Protein AF-A0A952P3W2-F1 (afdb_monomer)

Solvent-accessible surface area (backbone atoms only — not comparable to full-atom values): 10290 Å² total; per-residue (Å²): 136,92,84,87,83,82,81,81,77,79,82,78,77,76,76,75,78,67,84,71,72,84,54,61,66,59,54,50,52,53,35,52,51,44,26,49,53,33,44,51,52,36,38,63,77,43,44,47,73,63,49,54,78,68,26,78,42,81,75,50,71,52,71,47,79,45,77,80,67,88,70,46,54,52,92,74,75,21,79,66,61,65,86,52,34,42,81,35,39,38,36,39,39,39,32,24,36,23,77,45,82,48,79,62,91,82,55,101,69,80,56,80,47,80,46,70,36,36,32,43,33,37,35,62,36,82,45,51,21,37,38,44,98,82,77,43,70,36,33,51,54,74,90,58,77,70,79,54,69,77,50,71,47,70,49,92,65,52,91,62,77,76,70,90,78,86,124

Radius of gyration: 28.59 Å; Cα contacts (8 Å, |Δi|>4): 241; chains: 1; bounding box: 60×38×113 Å

Structure (mmCIF, N/CA/C/O backbone):
data_AF-A0A952P3W2-F1
#
_entry.id   AF-A0A952P3W2-F1
#
loop_
_atom_site.group_PDB
_atom_site.id
_atom_site.type_symbol
_atom_site.label_atom_id
_atom_site.label_alt_id
_atom_site.label_comp_id
_atom_site.label_asym_id
_atom_site.label_entity_id
_atom_site.label_seq_id
_atom_site.pdbx_PDB_ins_code
_atom_site.Cartn_x
_atom_site.Cartn_y
_atom_site.Cartn_z
_atom_site.occupancy
_atom_site.B_iso_or_equiv
_atom_site.auth_seq_id
_atom_site.auth_comp_id
_atom_site.auth_asym_id
_atom_site.auth_atom_id
_atom_site.pdbx_PDB_model_num
ATOM 1 N N . MET A 1 1 ? 26.686 -19.555 76.096 1.00 39.84 1 MET A N 1
ATOM 2 C CA . MET A 1 1 ? 26.422 -20.075 74.732 1.00 39.84 1 MET A CA 1
ATOM 3 C C . MET A 1 1 ? 25.020 -19.621 74.327 1.00 39.84 1 MET A C 1
ATOM 5 O O . MET A 1 1 ? 24.070 -20.020 74.970 1.00 39.84 1 MET A O 1
ATOM 9 N N . LYS A 1 2 ? 24.896 -18.515 73.581 1.00 38.34 2 LYS A N 1
ATOM 10 C CA . LYS A 1 2 ? 24.593 -18.456 72.131 1.00 38.34 2 LYS A CA 1
ATOM 11 C C . LYS A 1 2 ? 23.285 -19.173 71.733 1.00 38.34 2 LYS A C 1
ATOM 13 O O . LYS A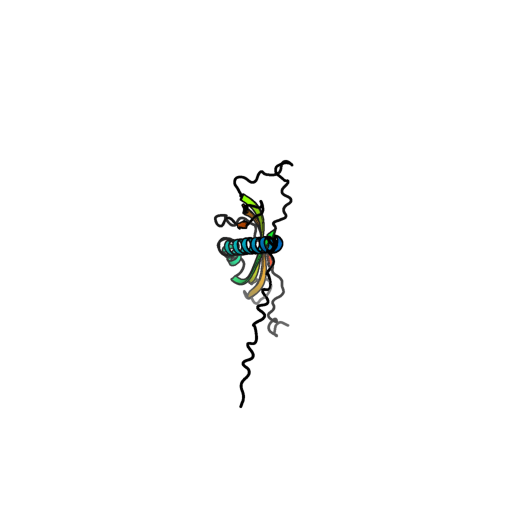 1 2 ? 23.316 -20.379 71.521 1.00 38.34 2 LYS A O 1
ATOM 18 N N . LYS A 1 3 ? 22.205 -18.403 71.513 1.00 44.44 3 LYS A N 1
ATOM 19 C CA . LYS A 1 3 ? 21.590 -18.133 70.187 1.00 44.44 3 LYS A CA 1
ATOM 20 C C . LYS A 1 3 ? 20.233 -17.427 70.350 1.00 44.44 3 LYS A C 1
ATOM 22 O O . LYS A 1 3 ? 19.208 -18.060 70.562 1.00 44.44 3 LYS A O 1
ATOM 27 N N . THR A 1 4 ? 20.247 -16.104 70.222 1.00 46.62 4 THR A N 1
ATOM 28 C CA . THR A 1 4 ? 19.071 -15.272 69.951 1.00 46.62 4 THR A CA 1
ATOM 29 C C . THR A 1 4 ? 18.701 -15.435 68.478 1.00 46.62 4 THR A C 1
ATOM 31 O O . THR A 1 4 ? 19.537 -15.233 67.597 1.00 46.62 4 THR A O 1
ATOM 34 N N . LEU A 1 5 ? 17.465 -15.850 68.218 1.00 43.84 5 LEU A N 1
ATOM 35 C CA . LEU A 1 5 ? 16.920 -16.081 66.885 1.00 43.84 5 LEU A CA 1
ATOM 36 C C . LEU A 1 5 ? 16.224 -14.789 66.438 1.00 43.84 5 LEU A C 1
ATOM 38 O O . LEU A 1 5 ? 15.139 -14.462 66.907 1.00 43.84 5 LEU A O 1
ATOM 42 N N . VAL A 1 6 ? 16.900 -14.011 65.591 1.00 44.38 6 VAL A N 1
ATOM 43 C CA . VAL A 1 6 ? 16.345 -12.800 64.973 1.00 44.38 6 VAL A CA 1
ATOM 44 C C . VAL A 1 6 ? 15.501 -13.238 63.780 1.00 44.38 6 VAL A C 1
ATOM 46 O O . VAL A 1 6 ? 16.034 -13.631 62.745 1.00 44.38 6 VAL A O 1
ATOM 49 N N . VAL A 1 7 ? 14.178 -13.198 63.936 1.00 46.06 7 VAL A N 1
ATOM 50 C CA . VAL A 1 7 ? 13.233 -13.337 62.823 1.00 46.06 7 VAL A CA 1
ATOM 51 C C . VAL A 1 7 ? 13.185 -11.992 62.103 1.00 46.06 7 VAL A C 1
ATOM 53 O O . VAL A 1 7 ? 12.546 -11.043 62.551 1.00 46.06 7 VAL A O 1
ATOM 56 N N . LEU A 1 8 ? 13.930 -11.908 61.003 1.00 40.47 8 LEU A N 1
ATOM 57 C CA . LEU A 1 8 ? 13.923 -10.792 60.066 1.00 40.47 8 LEU A CA 1
ATOM 58 C C . LEU A 1 8 ? 12.580 -10.819 59.313 1.00 40.47 8 LEU A C 1
ATOM 60 O O . LEU A 1 8 ? 12.399 -11.573 58.359 1.00 40.47 8 LEU A O 1
ATOM 64 N N . GLY A 1 9 ? 11.603 -10.056 59.805 1.00 40.03 9 GLY A N 1
ATOM 65 C CA . GLY A 1 9 ? 10.300 -9.901 59.167 1.00 40.03 9 GLY A CA 1
ATOM 66 C C . GLY A 1 9 ? 10.441 -9.246 57.795 1.00 40.03 9 GLY A C 1
ATOM 67 O O . GLY A 1 9 ? 10.853 -8.091 57.692 1.00 40.03 9 GLY A O 1
ATOM 68 N N . LEU A 1 10 ? 10.100 -10.004 56.751 1.00 41.81 10 LEU A N 1
ATOM 69 C CA . LEU A 1 10 ? 9.924 -9.537 55.380 1.00 41.81 10 LEU A CA 1
ATOM 70 C C . LEU A 1 10 ? 8.982 -8.322 55.352 1.00 41.81 10 LEU A C 1
ATOM 72 O O . LEU A 1 10 ? 7.776 -8.455 55.557 1.00 41.81 10 LEU A O 1
ATOM 76 N N . MET A 1 11 ? 9.517 -7.153 55.006 1.00 43.59 11 MET A N 1
ATOM 77 C CA . MET A 1 11 ? 8.724 -6.060 54.451 1.00 43.59 11 MET A CA 1
ATOM 78 C C . MET A 1 11 ? 8.282 -6.469 53.041 1.00 43.59 11 MET A C 1
ATOM 80 O O . MET A 1 11 ? 8.983 -6.238 52.059 1.00 43.59 11 MET A O 1
ATOM 84 N N . LEU A 1 12 ? 7.118 -7.114 52.939 1.00 43.59 12 LEU A N 1
ATOM 85 C CA . LEU A 1 12 ? 6.366 -7.197 51.689 1.00 43.59 12 LEU A CA 1
ATOM 86 C C . LEU A 1 12 ? 5.833 -5.797 51.377 1.00 43.59 12 LEU A C 1
ATOM 88 O O . LEU A 1 12 ? 4.718 -5.432 51.748 1.00 43.59 12 LEU A O 1
ATOM 92 N N . SER A 1 13 ? 6.654 -5.004 50.694 1.00 44.25 13 SER A N 1
ATOM 93 C CA . SER A 1 13 ? 6.207 -3.818 49.976 1.00 44.25 13 SER A CA 1
ATOM 94 C C . SER A 1 13 ? 5.246 -4.266 48.879 1.00 44.25 13 SER A C 1
ATOM 96 O O . SER A 1 13 ? 5.644 -4.553 47.751 1.00 44.25 13 SER A O 1
ATOM 98 N N . GLN A 1 14 ? 3.963 -4.360 49.221 1.00 52.16 14 GLN A N 1
ATOM 99 C CA . GLN A 1 14 ? 2.899 -4.390 48.234 1.00 52.16 14 GLN A CA 1
ATOM 100 C C . GLN A 1 14 ? 2.904 -3.025 47.549 1.00 52.16 14 GLN A C 1
ATOM 102 O O . GLN A 1 14 ? 2.312 -2.060 48.029 1.00 52.16 14 GLN A O 1
ATOM 107 N N . VAL A 1 15 ? 3.622 -2.931 46.431 1.00 50.03 15 VAL A N 1
ATOM 108 C CA . VAL A 1 15 ? 3.392 -1.862 45.468 1.00 50.03 15 VAL A CA 1
ATOM 109 C C . VAL A 1 15 ? 2.006 -2.141 44.909 1.00 50.03 15 VAL A C 1
ATOM 111 O O . VAL A 1 15 ? 1.824 -3.006 44.053 1.00 50.03 15 VAL A O 1
ATOM 114 N N . ALA A 1 16 ? 1.014 -1.459 45.474 1.00 42.25 16 ALA A N 1
ATOM 115 C CA . ALA A 1 16 ? -0.306 -1.348 44.896 1.00 42.25 16 ALA A CA 1
ATOM 116 C C . ALA A 1 16 ? -0.123 -0.766 43.490 1.00 42.25 16 ALA A C 1
ATOM 118 O O . ALA A 1 16 ? 0.068 0.438 43.316 1.00 42.25 16 ALA A O 1
ATOM 119 N N . VAL A 1 17 ? -0.110 -1.640 42.483 1.00 46.03 17 VAL A N 1
ATOM 120 C CA . VAL A 1 17 ? -0.222 -1.239 41.085 1.00 46.03 17 VAL A CA 1
ATOM 121 C C . VAL A 1 17 ? -1.624 -0.670 40.959 1.00 46.03 17 VAL A C 1
ATOM 123 O O . VAL A 1 17 ? -2.609 -1.402 40.858 1.00 46.03 17 VAL A O 1
ATOM 126 N N . GLY A 1 18 ? -1.699 0.654 41.090 1.00 40.78 18 GLY A N 1
ATOM 127 C CA . GLY A 1 18 ? -2.914 1.422 40.914 1.00 40.78 18 GLY A CA 1
ATOM 128 C C . GLY A 1 18 ? -3.600 1.001 39.623 1.00 40.78 18 GLY A C 1
ATOM 129 O O . GLY A 1 18 ? -2.950 0.785 38.598 1.00 40.78 18 GLY A O 1
ATOM 130 N N . ALA A 1 19 ? -4.919 0.855 39.702 1.00 46.09 19 ALA A N 1
ATOM 131 C CA . ALA A 1 19 ? -5.784 0.639 38.560 1.00 46.09 19 ALA A CA 1
ATOM 132 C C . ALA A 1 19 ? -5.413 1.636 37.453 1.00 46.09 19 ALA A C 1
ATOM 134 O O . ALA A 1 19 ? -5.637 2.840 37.579 1.00 46.09 19 ALA A O 1
ATOM 135 N N . SER A 1 20 ? -4.780 1.128 36.395 1.00 48.62 20 SER A N 1
ATOM 136 C CA . SER A 1 20 ? -4.368 1.944 35.263 1.00 48.62 20 SER A CA 1
ATOM 137 C C . SER A 1 20 ? -5.637 2.491 34.599 1.00 48.62 20 SER A C 1
ATOM 139 O O . SER A 1 20 ? -6.524 1.695 34.261 1.00 48.62 20 SER A O 1
ATOM 141 N N . PRO A 1 21 ? -5.780 3.818 34.424 1.00 52.50 21 PRO A N 1
ATOM 142 C CA . PRO A 1 21 ? -6.860 4.353 33.612 1.00 52.50 21 PRO A CA 1
ATOM 143 C C . PRO A 1 21 ? -6.721 3.731 32.222 1.00 52.50 21 PRO A C 1
ATOM 145 O O . PRO A 1 21 ? -5.611 3.598 31.711 1.00 52.50 21 PRO A O 1
ATOM 148 N N . LYS A 1 22 ? -7.827 3.283 31.620 1.00 60.94 22 LYS A N 1
ATOM 149 C CA . LYS A 1 22 ? -7.827 2.748 30.250 1.00 60.94 22 LYS A CA 1
ATOM 150 C C . LYS A 1 22 ? -7.076 3.729 29.340 1.00 60.94 22 LYS A C 1
ATOM 152 O O . LYS A 1 22 ? -7.581 4.814 29.059 1.00 60.94 22 LYS A O 1
ATOM 157 N N . ASN A 1 23 ? -5.858 3.372 28.930 1.00 72.69 23 ASN A N 1
ATOM 158 C CA . ASN A 1 23 ? -4.974 4.246 28.164 1.00 72.69 23 ASN A CA 1
ATOM 159 C C . ASN A 1 23 ? -5.507 4.373 26.733 1.00 72.69 23 ASN A C 1
ATOM 161 O O . ASN A 1 23 ? -5.108 3.625 25.841 1.00 72.69 23 ASN A O 1
ATOM 165 N N . SER A 1 24 ? -6.405 5.331 26.511 1.00 78.00 24 SER A N 1
ATOM 166 C CA . SER A 1 24 ? -7.016 5.634 25.209 1.00 78.00 24 SER A CA 1
ATOM 167 C C . SER A 1 24 ? -5.981 5.831 24.093 1.00 78.00 24 SER A C 1
ATOM 169 O O . SER A 1 24 ? -6.209 5.426 22.956 1.00 78.00 24 SER A O 1
ATOM 171 N N . PHE A 1 25 ? -4.801 6.366 24.423 1.00 81.94 25 PHE A N 1
ATOM 172 C CA . PHE A 1 25 ? -3.673 6.495 23.497 1.00 81.94 25 PHE A CA 1
ATOM 173 C C . PHE A 1 25 ? -3.073 5.141 23.075 1.00 81.94 25 PHE A C 1
ATOM 175 O O . PHE A 1 25 ? -2.770 4.921 21.899 1.00 81.94 25 PHE A O 1
ATOM 182 N N . ALA A 1 26 ? -2.916 4.209 24.019 1.00 83.94 26 ALA A N 1
ATOM 183 C CA . ALA A 1 26 ? -2.413 2.869 23.724 1.00 83.94 26 ALA A CA 1
ATOM 184 C C . ALA A 1 26 ? -3.419 2.095 22.856 1.00 83.94 26 ALA A C 1
ATOM 186 O O . ALA A 1 26 ? -3.036 1.445 21.886 1.00 83.94 26 ALA A O 1
ATOM 187 N N . GLU A 1 27 ? -4.714 2.242 23.139 1.00 84.56 27 GLU A N 1
ATOM 188 C CA . GLU A 1 27 ? -5.786 1.655 22.331 1.00 84.56 27 GLU A CA 1
ATOM 189 C C . GLU A 1 27 ? -5.821 2.244 20.908 1.00 84.56 27 GLU A C 1
ATOM 191 O O . GLU A 1 27 ? -5.914 1.509 19.922 1.00 84.56 27 GLU A O 1
ATOM 196 N N . GLU A 1 28 ? -5.671 3.565 20.769 1.00 84.94 28 GLU A N 1
ATOM 197 C CA . GLU A 1 28 ? -5.651 4.222 19.462 1.00 84.94 28 GLU A CA 1
ATOM 198 C C . GLU A 1 28 ? -4.410 3.871 18.631 1.00 84.94 28 GLU A C 1
ATOM 200 O O . GLU A 1 28 ? -4.523 3.642 17.424 1.00 84.94 28 GLU A O 1
ATOM 205 N N . SER A 1 29 ? -3.233 3.797 19.250 1.00 87.31 29 SER A N 1
ATOM 206 C CA . SER A 1 29 ? -2.008 3.385 18.556 1.00 87.31 29 SER A CA 1
ATOM 207 C C . SER A 1 29 ? -2.071 1.920 18.112 1.00 87.31 29 SER A C 1
ATOM 209 O O . SER A 1 29 ? -1.756 1.627 16.956 1.00 87.31 29 SER A O 1
ATOM 211 N N . ALA A 1 30 ? -2.574 1.016 18.960 1.00 88.88 30 ALA A N 1
ATOM 212 C CA . ALA A 1 30 ? -2.812 -0.381 18.598 1.00 88.88 30 ALA A CA 1
ATOM 213 C C . ALA A 1 30 ? -3.809 -0.508 17.434 1.00 88.88 30 ALA A C 1
ATOM 215 O O . ALA A 1 30 ? -3.588 -1.285 16.502 1.00 88.88 30 ALA A O 1
ATOM 216 N N . ARG A 1 31 ? -4.876 0.303 17.433 1.00 89.75 31 ARG A N 1
ATOM 217 C CA . ARG A 1 31 ? -5.837 0.373 16.324 1.00 89.75 31 ARG A CA 1
ATOM 218 C C . ARG A 1 31 ? -5.172 0.810 15.021 1.00 89.75 31 ARG A C 1
ATOM 220 O O . ARG A 1 31 ? -5.362 0.148 14.002 1.00 89.75 31 ARG A O 1
ATOM 227 N N . LYS A 1 32 ? -4.392 1.896 15.038 1.00 88.81 32 LYS A N 1
ATOM 228 C CA . LYS A 1 32 ? -3.686 2.391 13.843 1.00 88.81 32 LYS A CA 1
ATOM 229 C C . LYS A 1 32 ? -2.716 1.346 13.296 1.00 88.81 32 LYS A C 1
ATOM 231 O O . LYS A 1 32 ? -2.686 1.119 12.092 1.00 88.81 32 LYS A O 1
ATOM 236 N N . GLN A 1 33 ? -1.993 0.647 14.173 1.00 91.25 33 GLN A N 1
ATOM 237 C CA . GLN A 1 33 ? -1.123 -0.463 13.772 1.00 91.25 33 GLN A CA 1
ATOM 238 C C . GLN A 1 33 ? -1.910 -1.620 13.142 1.00 91.25 33 GLN A C 1
ATOM 240 O O . GLN A 1 33 ? -1.476 -2.175 12.136 1.00 91.25 33 GLN A O 1
ATOM 245 N N . LYS A 1 34 ? -3.079 -1.976 13.690 1.00 92.19 34 LYS A N 1
ATOM 246 C CA . LYS A 1 34 ? -3.964 -3.001 13.110 1.00 92.19 34 LYS A CA 1
ATOM 247 C C . LYS A 1 34 ? -4.453 -2.600 11.715 1.00 92.19 34 LYS A C 1
ATOM 249 O O . LYS A 1 34 ? -4.410 -3.424 10.801 1.00 92.19 34 LYS A O 1
ATOM 254 N N . LEU A 1 35 ? -4.861 -1.342 11.542 1.00 91.12 35 LEU A N 1
ATOM 255 C CA . LEU A 1 35 ? -5.294 -0.819 10.248 1.00 91.12 35 LEU A CA 1
ATOM 256 C C . LEU A 1 35 ? -4.1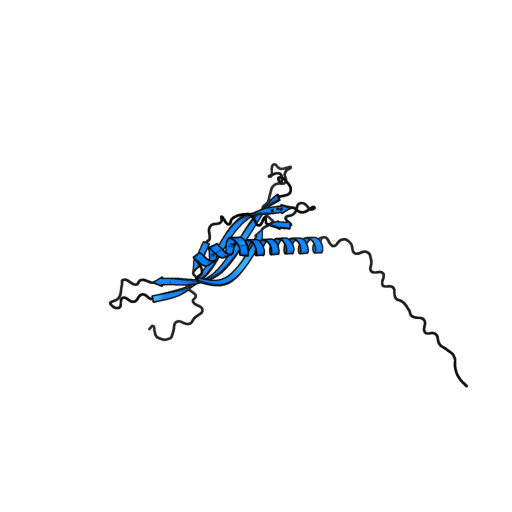46 -0.840 9.235 1.00 91.12 35 LEU A C 1
ATOM 258 O O . LEU A 1 35 ? -4.339 -1.336 8.127 1.00 91.12 35 LEU A O 1
ATOM 262 N N . GLN A 1 36 ? -2.955 -0.393 9.638 1.00 93.50 36 GLN A N 1
ATOM 263 C CA . GLN A 1 36 ? -1.754 -0.422 8.806 1.00 93.50 36 GLN A CA 1
ATOM 264 C C . GLN A 1 36 ? -1.416 -1.849 8.355 1.00 93.50 36 GLN A C 1
ATOM 266 O O . GLN A 1 36 ? -1.317 -2.087 7.159 1.00 93.50 36 GLN A O 1
ATOM 271 N N . ARG A 1 37 ? -1.388 -2.826 9.272 1.00 94.06 37 ARG A N 1
ATOM 272 C CA . ARG A 1 37 ? -1.156 -4.243 8.924 1.00 94.06 37 ARG A CA 1
ATOM 273 C C . ARG A 1 37 ? -2.196 -4.788 7.947 1.00 94.06 37 ARG A C 1
ATOM 275 O O . ARG A 1 37 ? -1.871 -5.568 7.060 1.00 94.06 37 ARG A O 1
ATOM 282 N N . SER A 1 38 ? -3.461 -4.392 8.105 1.00 94.50 38 SER A N 1
ATOM 283 C CA . SER A 1 38 ? -4.509 -4.792 7.159 1.00 94.50 38 SER A CA 1
ATOM 284 C C . SER A 1 38 ? -4.335 -4.145 5.781 1.00 94.50 38 SER A C 1
ATOM 286 O O . SER A 1 38 ? -4.699 -4.750 4.775 1.00 94.50 38 SER A O 1
ATOM 288 N N . ALA A 1 39 ? -3.764 -2.939 5.733 1.00 93.25 39 ALA A N 1
ATOM 289 C CA . ALA A 1 39 ? -3.419 -2.259 4.495 1.00 93.25 39 ALA A CA 1
ATOM 290 C C . ALA A 1 39 ? -2.226 -2.927 3.811 1.00 93.25 39 ALA A C 1
ATOM 292 O O . ALA A 1 39 ? -2.295 -3.159 2.609 1.00 93.25 39 ALA A O 1
ATOM 293 N N . ASP A 1 40 ? -1.199 -3.309 4.571 1.00 94.50 40 ASP A N 1
ATOM 294 C CA . ASP A 1 40 ? -0.049 -4.066 4.067 1.00 94.50 40 ASP A CA 1
ATOM 295 C C . ASP A 1 40 ? -0.520 -5.391 3.439 1.00 94.50 40 ASP A C 1
ATOM 297 O O . ASP A 1 40 ? -0.224 -5.674 2.280 1.00 94.50 40 ASP A O 1
ATOM 301 N N . ALA A 1 41 ? -1.378 -6.142 4.140 1.00 94.31 41 ALA A N 1
ATOM 302 C CA . ALA A 1 41 ? -1.947 -7.386 3.619 1.00 94.31 41 ALA A CA 1
ATOM 303 C C . ALA A 1 41 ? -2.785 -7.177 2.342 1.00 94.31 41 ALA A C 1
ATOM 305 O O . ALA A 1 41 ? -2.741 -7.990 1.417 1.00 94.31 41 ALA A O 1
ATOM 306 N N . TRP A 1 42 ? -3.556 -6.086 2.264 1.00 94.56 42 TRP A N 1
ATOM 307 C CA . TRP A 1 42 ? -4.297 -5.745 1.048 1.00 94.56 42 TRP A CA 1
ATOM 308 C C . TRP A 1 42 ? -3.360 -5.340 -0.098 1.00 94.56 42 TRP A C 1
ATOM 310 O O . TRP A 1 42 ? -3.577 -5.763 -1.234 1.00 94.56 42 TRP A O 1
ATOM 320 N N . LEU A 1 43 ? -2.304 -4.571 0.187 1.00 93.31 43 LEU A N 1
ATOM 321 C CA . LEU A 1 43 ? -1.290 -4.180 -0.790 1.00 93.31 43 LEU A CA 1
ATOM 322 C C . LEU A 1 43 ? -0.634 -5.422 -1.399 1.00 93.31 43 LEU A C 1
ATOM 324 O O . LEU A 1 43 ? -0.580 -5.535 -2.622 1.00 93.31 43 LEU A O 1
ATOM 328 N N . GLU A 1 44 ? -0.191 -6.362 -0.566 1.00 92.44 44 GLU A N 1
ATOM 329 C CA . GLU A 1 44 ? 0.452 -7.598 -1.015 1.00 92.44 44 GLU A CA 1
ATOM 330 C C . GLU A 1 44 ? -0.484 -8.460 -1.864 1.00 92.44 44 GLU A C 1
ATOM 332 O O . GLU A 1 44 ? -0.108 -8.920 -2.942 1.00 92.44 44 GLU A O 1
ATOM 337 N N . ALA A 1 45 ? -1.731 -8.629 -1.417 1.00 91.94 45 ALA A N 1
ATOM 338 C CA . ALA A 1 45 ? -2.691 -9.492 -2.093 1.00 91.94 45 ALA A CA 1
ATOM 339 C C . ALA A 1 45 ? -3.275 -8.881 -3.377 1.00 91.94 45 ALA A C 1
ATOM 341 O O . ALA A 1 45 ? -3.667 -9.624 -4.281 1.00 91.94 45 ALA A O 1
ATOM 342 N N . LYS A 1 46 ? -3.422 -7.550 -3.443 1.00 92.50 46 LYS A N 1
ATOM 343 C CA . LYS A 1 46 ? -4.189 -6.878 -4.505 1.00 92.50 46 LYS A CA 1
ATOM 344 C C . LYS A 1 46 ? -3.383 -5.892 -5.330 1.00 92.50 46 LYS A C 1
ATOM 346 O O . LYS A 1 46 ? -3.633 -5.833 -6.523 1.00 92.50 46 LYS A O 1
ATOM 351 N N . ALA A 1 47 ? -2.460 -5.129 -4.753 1.00 89.62 47 ALA A N 1
ATOM 352 C CA . ALA A 1 47 ? -1.774 -4.050 -5.467 1.00 89.62 47 ALA A CA 1
ATOM 353 C C . ALA A 1 47 ? -0.394 -4.458 -6.012 1.00 89.62 47 ALA A C 1
ATOM 355 O O . ALA A 1 47 ? -0.071 -4.104 -7.143 1.00 89.62 47 ALA A O 1
ATOM 356 N N . LEU A 1 48 ? 0.409 -5.224 -5.257 1.00 90.44 48 LEU A N 1
ATOM 357 C CA . LEU A 1 48 ? 1.748 -5.678 -5.673 1.00 90.44 48 LEU A CA 1
ATOM 358 C C . LEU A 1 48 ? 1.782 -6.340 -7.062 1.00 90.44 48 LEU A C 1
ATOM 360 O O . LEU A 1 48 ? 2.678 -5.996 -7.836 1.00 90.44 48 LEU A O 1
ATOM 364 N N . PRO A 1 49 ? 0.809 -7.193 -7.445 1.00 90.19 49 PRO A N 1
ATOM 365 C CA . PRO A 1 49 ? 0.778 -7.779 -8.786 1.00 90.19 49 PRO A CA 1
ATOM 366 C C . PRO A 1 49 ? 0.670 -6.758 -9.931 1.00 90.19 49 PRO A C 1
ATOM 368 O O . PRO A 1 49 ? 1.034 -7.067 -11.058 1.00 90.19 49 PRO A O 1
ATOM 371 N N . TYR A 1 50 ? 0.180 -5.543 -9.671 1.00 88.00 50 TYR A N 1
ATOM 372 C CA . TYR A 1 50 ? 0.102 -4.483 -10.682 1.00 88.00 50 TYR A CA 1
ATOM 373 C C . TYR A 1 50 ? 1.421 -3.713 -10.806 1.00 88.00 50 TYR A C 1
ATOM 375 O O . TYR A 1 50 ? 1.749 -3.215 -11.880 1.00 88.00 50 TYR A O 1
ATOM 383 N N . PHE A 1 51 ? 2.218 -3.648 -9.735 1.00 84.81 51 PHE A N 1
ATOM 384 C CA . PHE A 1 51 ? 3.545 -3.032 -9.778 1.00 84.81 51 PHE A CA 1
ATOM 385 C C . PHE A 1 51 ? 4.563 -3.880 -10.538 1.00 84.81 51 PHE A C 1
ATOM 387 O O . PHE A 1 51 ? 5.429 -3.315 -11.205 1.00 84.81 51 PHE A O 1
ATOM 394 N N . SER A 1 52 ? 4.459 -5.210 -10.474 1.00 77.81 52 SER A N 1
ATOM 395 C CA . SER A 1 52 ? 5.359 -6.118 -11.198 1.00 77.81 52 SER A CA 1
ATOM 396 C C . SER A 1 52 ? 5.224 -6.019 -12.723 1.00 77.81 52 SER A C 1
ATOM 398 O O . SER A 1 52 ? 6.154 -6.378 -13.439 1.00 77.81 52 SER A O 1
ATOM 400 N N . GLY A 1 53 ? 4.113 -5.477 -13.236 1.00 78.38 53 GLY A N 1
ATOM 401 C CA . GLY A 1 53 ? 3.978 -5.141 -14.658 1.00 78.38 53 GLY A CA 1
ATOM 402 C C . GLY A 1 53 ? 4.899 -3.997 -15.103 1.00 78.38 53 GLY A C 1
ATOM 403 O O . GLY A 1 53 ? 5.352 -3.979 -16.244 1.00 78.38 53 GLY A O 1
ATOM 404 N N . SER A 1 54 ? 5.217 -3.067 -14.198 1.00 79.12 54 SER A N 1
ATOM 405 C CA . SER A 1 54 ? 6.058 -1.890 -14.477 1.00 79.12 54 SER A CA 1
ATOM 406 C C . SER A 1 54 ? 7.496 -2.045 -13.967 1.00 79.12 54 SER A C 1
ATOM 408 O O . SER A 1 54 ? 8.431 -1.465 -14.528 1.00 79.12 54 SER A O 1
ATOM 410 N N . LEU A 1 55 ? 7.681 -2.820 -12.895 1.00 83.94 55 LEU A N 1
ATOM 411 C CA . LEU A 1 55 ? 8.957 -3.070 -12.230 1.00 83.94 55 LEU A CA 1
ATOM 412 C C . LEU A 1 55 ? 9.385 -4.518 -12.477 1.00 83.94 55 LEU A C 1
ATOM 414 O O . LEU A 1 55 ? 8.731 -5.452 -12.024 1.00 83.94 55 LEU A O 1
ATOM 418 N N . ARG A 1 56 ? 10.526 -4.706 -13.143 1.00 83.50 56 ARG A N 1
ATOM 419 C CA . ARG A 1 56 ? 11.096 -6.034 -13.410 1.00 83.50 56 ARG A CA 1
ATOM 420 C C . ARG A 1 56 ? 11.690 -6.669 -12.150 1.00 83.50 56 ARG A C 1
ATOM 422 O O . ARG A 1 56 ? 11.645 -7.883 -11.998 1.00 83.50 56 ARG A O 1
ATOM 429 N N . SER A 1 57 ? 12.257 -5.848 -11.268 1.00 85.50 57 SER A N 1
ATOM 430 C CA . SER A 1 57 ? 12.733 -6.251 -9.942 1.00 85.50 57 SER A CA 1
ATOM 431 C C . SER A 1 57 ? 12.239 -5.249 -8.912 1.00 85.50 57 SER A C 1
ATOM 433 O O . SER A 1 57 ? 12.465 -4.047 -9.067 1.00 85.50 57 SER A O 1
ATOM 435 N N . LEU A 1 58 ? 11.561 -5.733 -7.876 1.00 87.88 58 LEU A N 1
ATOM 436 C CA . LEU A 1 58 ? 11.006 -4.906 -6.814 1.00 87.88 58 LEU A CA 1
ATOM 437 C C . LEU A 1 58 ? 11.995 -4.853 -5.644 1.00 87.88 58 LEU A C 1
ATOM 439 O O . LEU A 1 58 ? 12.348 -5.885 -5.083 1.00 87.88 58 LEU A O 1
ATOM 443 N N . HIS A 1 59 ? 12.454 -3.651 -5.294 1.00 87.75 59 HIS A N 1
ATOM 444 C CA . HIS A 1 59 ? 13.428 -3.442 -4.219 1.00 87.75 59 HIS A CA 1
ATOM 445 C C . HIS A 1 59 ? 12.755 -3.116 -2.890 1.00 87.75 59 HIS A C 1
ATOM 447 O O . HIS A 1 59 ? 13.133 -3.647 -1.850 1.00 87.75 59 HIS A O 1
ATOM 453 N N . SER A 1 60 ? 11.776 -2.216 -2.912 1.00 90.31 60 SER A N 1
ATOM 454 C CA . SER A 1 60 ? 11.056 -1.806 -1.711 1.00 90.31 60 SER A CA 1
ATOM 455 C C . SER A 1 60 ? 9.647 -1.357 -2.051 1.00 90.31 60 SER A C 1
ATOM 457 O O . SER A 1 60 ? 9.367 -0.911 -3.164 1.00 90.31 60 SER A O 1
ATOM 459 N N . TYR A 1 61 ? 8.753 -1.480 -1.083 1.00 92.69 61 TYR A N 1
ATOM 460 C CA . TYR A 1 61 ? 7.373 -1.048 -1.195 1.00 92.69 61 TYR A CA 1
ATOM 461 C C . TYR A 1 61 ? 6.853 -0.610 0.165 1.00 92.69 61 TYR A C 1
ATOM 463 O O . TYR A 1 61 ? 7.435 -0.921 1.205 1.00 92.69 61 TYR A O 1
ATOM 471 N N . GLY A 1 62 ? 5.744 0.111 0.148 1.00 92.31 62 GLY A N 1
ATOM 472 C CA . GLY A 1 62 ? 5.044 0.491 1.356 1.00 92.31 62 GLY A CA 1
ATOM 473 C C . GLY A 1 62 ? 3.669 1.044 1.045 1.00 92.31 62 GLY A C 1
ATOM 474 O O . GLY A 1 62 ? 3.328 1.355 -0.098 1.00 92.31 62 GLY A O 1
ATOM 475 N N . ILE A 1 63 ? 2.874 1.172 2.094 1.00 93.88 63 ILE A N 1
ATOM 476 C CA . ILE A 1 63 ? 1.534 1.736 2.031 1.00 93.88 63 ILE A CA 1
ATOM 477 C C . ILE A 1 63 ? 1.327 2.663 3.217 1.00 93.88 63 ILE A C 1
ATOM 479 O O . ILE A 1 63 ? 1.868 2.462 4.300 1.00 93.88 63 ILE A O 1
ATOM 483 N N . SER A 1 64 ? 0.567 3.720 2.993 1.00 92.44 64 SER A N 1
ATOM 484 C CA . SER A 1 64 ? 0.164 4.684 3.998 1.00 92.44 64 SER A CA 1
ATOM 485 C C . SER A 1 64 ? -1.348 4.810 3.966 1.00 92.44 64 SER A C 1
ATOM 487 O O . SER A 1 64 ? -1.963 4.848 2.897 1.00 92.44 64 SER A O 1
ATOM 489 N N . VAL A 1 65 ? -1.954 4.862 5.147 1.00 90.94 65 VAL A N 1
ATOM 490 C CA . VAL A 1 65 ? -3.398 5.008 5.296 1.00 90.94 65 VAL A CA 1
ATOM 491 C C . VAL A 1 65 ? -3.722 6.430 5.734 1.00 90.94 65 VAL A C 1
ATOM 493 O O . VAL A 1 65 ? -3.277 6.892 6.785 1.00 90.94 65 VAL A O 1
ATOM 496 N N . LYS A 1 66 ? -4.544 7.117 4.942 1.00 89.19 66 LYS A N 1
ATOM 497 C CA . LYS A 1 66 ? -5.103 8.427 5.271 1.00 89.19 66 LYS A CA 1
ATOM 498 C C . LYS A 1 66 ? -6.521 8.245 5.803 1.00 89.19 66 LYS A C 1
ATOM 500 O O . LYS A 1 66 ? -7.467 8.034 5.047 1.00 89.19 66 LYS A O 1
ATOM 505 N N . GLU A 1 67 ? -6.646 8.331 7.127 1.00 77.25 67 GLU A N 1
ATOM 506 C CA . GLU A 1 67 ? -7.933 8.291 7.840 1.00 77.25 67 GLU A CA 1
ATOM 507 C C . GLU A 1 67 ? -8.693 9.630 7.758 1.00 77.25 67 GLU A C 1
ATOM 509 O O . GLU A 1 67 ? -9.913 9.647 7.862 1.00 77.25 67 GLU A O 1
ATOM 514 N N . ASN A 1 68 ? -7.979 10.744 7.555 1.00 62.94 68 ASN A N 1
ATOM 515 C CA . ASN A 1 68 ? -8.485 12.109 7.739 1.00 62.94 68 ASN A CA 1
ATOM 516 C C . ASN A 1 68 ? -9.162 12.718 6.497 1.00 62.94 68 ASN A C 1
ATOM 518 O O . ASN A 1 68 ? -9.038 13.923 6.269 1.00 62.94 68 ASN A O 1
ATOM 522 N N . GLU A 1 69 ? -9.879 11.943 5.679 1.00 58.81 69 GLU A N 1
ATOM 523 C CA . GLU A 1 69 ? -10.857 12.619 4.817 1.00 58.81 69 GLU A CA 1
ATOM 524 C C . GLU A 1 69 ? -11.926 13.219 5.739 1.00 58.81 69 GLU A C 1
ATOM 526 O O . GLU A 1 69 ? -12.454 12.523 6.606 1.00 58.81 69 GLU A O 1
ATOM 531 N N . PHE A 1 70 ? -12.184 14.525 5.604 1.00 50.97 70 PHE A N 1
ATOM 532 C CA . PHE A 1 70 ? -13.219 15.247 6.348 1.00 50.97 70 PHE A CA 1
ATOM 533 C C . PHE A 1 70 ? -14.581 14.719 5.882 1.00 50.97 70 PHE A C 1
ATOM 535 O O . PHE A 1 70 ? -15.261 15.301 5.039 1.00 50.97 70 PHE A O 1
ATOM 542 N N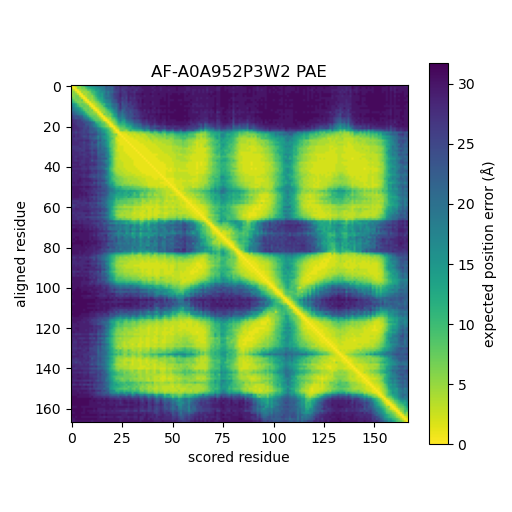 . VAL A 1 71 ? -14.945 13.532 6.356 1.00 54.12 71 VAL A N 1
ATOM 543 C CA . VAL A 1 71 ? -16.275 12.984 6.165 1.00 54.12 71 VAL A CA 1
ATOM 544 C C . VAL A 1 71 ? -17.144 13.785 7.113 1.00 54.12 71 VAL A C 1
ATOM 546 O O . VAL A 1 71 ? -16.998 13.671 8.331 1.00 54.12 71 VAL A O 1
ATOM 549 N N . LEU A 1 72 ? -17.984 14.656 6.546 1.00 50.03 72 LEU A N 1
ATOM 550 C CA . LEU A 1 72 ? -19.009 15.356 7.310 1.00 50.03 72 LEU A CA 1
ATOM 551 C C . LEU A 1 72 ? -19.705 14.324 8.211 1.00 50.03 72 LEU A C 1
ATOM 553 O O . LEU A 1 72 ? -19.987 13.211 7.756 1.00 50.03 72 LEU A O 1
ATOM 557 N N . PRO A 1 73 ? -19.930 14.625 9.495 1.00 54.91 73 PRO A N 1
ATOM 558 C CA . PRO A 1 73 ? -20.724 13.741 10.324 1.00 54.91 73 PRO A CA 1
ATOM 559 C C . PRO A 1 73 ? -22.105 13.554 9.669 1.00 54.91 73 PRO A C 1
ATOM 561 O O . PRO A 1 73 ? -22.569 14.451 8.954 1.00 54.91 73 PRO A O 1
ATOM 564 N N . PRO A 1 74 ? -22.768 12.406 9.884 1.00 59.03 74 PRO A N 1
ATOM 565 C CA . PRO A 1 74 ? -24.088 12.129 9.312 1.00 59.03 74 PRO A CA 1
ATOM 566 C C . PRO A 1 74 ? -25.094 13.262 9.562 1.00 59.03 74 PRO A C 1
ATOM 568 O O . PRO A 1 74 ? -25.879 13.605 8.682 1.00 59.03 74 PRO A O 1
ATOM 571 N N . ASP A 1 75 ? -24.985 13.904 10.727 1.00 58.38 75 ASP A N 1
ATOM 572 C CA . ASP A 1 75 ? -25.831 15.018 11.165 1.00 58.38 75 ASP A CA 1
ATOM 573 C C . ASP A 1 75 ? -25.640 16.303 10.337 1.00 58.38 75 ASP A C 1
ATOM 575 O O . ASP A 1 75 ? -26.527 17.150 10.291 1.00 58.38 75 ASP A O 1
ATOM 579 N N . LEU A 1 76 ? -24.502 16.445 9.648 1.00 57.41 76 LEU A N 1
ATOM 580 C CA . LEU A 1 76 ? -24.196 17.553 8.734 1.00 57.41 76 LEU A CA 1
ATOM 581 C C . LEU A 1 76 ? -24.337 17.143 7.256 1.00 57.41 76 LEU A C 1
ATOM 583 O O . LEU A 1 76 ? -23.714 17.741 6.379 1.00 57.41 76 LEU A O 1
ATOM 587 N N . GLY A 1 77 ? -25.130 16.105 6.966 1.00 54.72 77 GLY A N 1
ATOM 58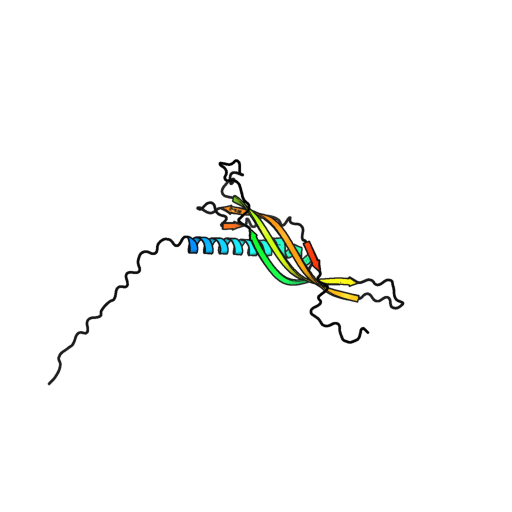8 C CA . GLY A 1 77 ? -25.379 15.628 5.601 1.00 54.72 77 GLY A CA 1
ATOM 589 C C . GLY A 1 77 ? -24.238 14.796 5.014 1.00 54.72 77 GLY A C 1
ATOM 590 O O . GLY A 1 77 ? -24.183 14.579 3.802 1.00 54.72 77 GLY A O 1
ATOM 591 N N . GLY A 1 78 ? -23.314 14.327 5.853 1.00 58.78 78 GLY A N 1
ATOM 592 C CA . GLY A 1 78 ? -22.301 13.380 5.420 1.00 58.78 78 GLY A CA 1
ATOM 593 C C . GLY A 1 78 ? -22.854 11.970 5.208 1.00 58.78 78 GLY A C 1
ATOM 594 O O . GLY A 1 78 ? -23.950 11.641 5.666 1.00 58.78 78 GLY A O 1
ATOM 595 N N . PRO A 1 79 ? -22.112 11.103 4.502 1.00 56.12 79 PRO A N 1
ATOM 596 C CA . PRO A 1 79 ? -22.548 9.738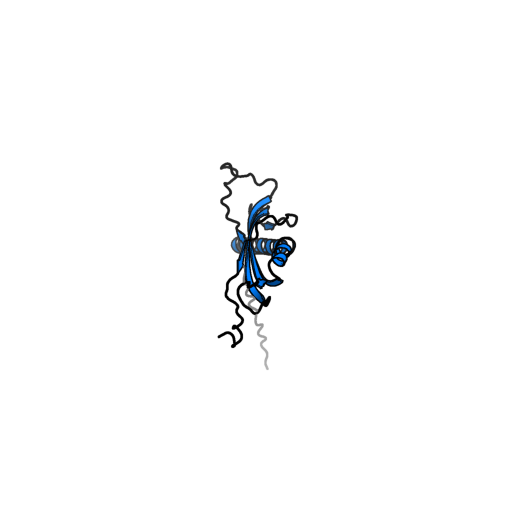 4.259 1.00 56.12 79 PRO A CA 1
ATOM 597 C C . PRO A 1 79 ? -22.717 9.002 5.591 1.00 56.12 79 PRO A C 1
ATOM 599 O O . PRO A 1 79 ? -21.752 8.802 6.330 1.00 56.12 79 PRO A O 1
ATOM 602 N N . VAL A 1 80 ? -23.945 8.564 5.882 1.00 58.06 80 VAL A N 1
ATOM 603 C CA . VAL A 1 80 ? -24.214 7.656 7.000 1.00 58.06 80 VAL A CA 1
ATOM 604 C C . VAL A 1 80 ? -23.339 6.415 6.785 1.00 58.06 80 VAL A C 1
ATOM 606 O O . VAL A 1 80 ? -23.403 5.831 5.696 1.00 58.06 80 VAL A O 1
ATOM 609 N N . PRO A 1 81 ? -22.501 6.001 7.755 1.00 57.62 81 PRO A N 1
ATOM 610 C CA . PRO A 1 81 ? -21.703 4.791 7.621 1.00 57.62 81 PRO A CA 1
ATOM 611 C C . PRO A 1 81 ? -22.655 3.602 7.497 1.00 57.62 81 PRO A C 1
ATOM 613 O O . PRO A 1 81 ? -23.159 3.071 8.486 1.00 57.62 81 PRO A O 1
ATOM 616 N N . ASN A 1 82 ? -22.944 3.201 6.259 1.00 54.56 82 ASN A N 1
ATOM 617 C CA . ASN A 1 82 ? -23.790 2.059 5.972 1.00 54.56 82 ASN A CA 1
ATOM 618 C C . ASN A 1 82 ? -23.147 0.831 6.628 1.00 54.56 82 ASN A C 1
ATOM 620 O O . ASN A 1 82 ? -22.108 0.347 6.186 1.00 54.56 82 ASN A O 1
ATOM 624 N N . LYS A 1 83 ? -23.775 0.328 7.697 1.00 58.72 83 LYS A N 1
ATOM 625 C CA . LYS A 1 83 ? -23.486 -0.986 8.289 1.00 58.72 83 LYS A CA 1
ATOM 626 C C . LYS A 1 83 ? -22.015 -1.184 8.699 1.00 58.72 83 LYS A C 1
ATOM 628 O O . LYS A 1 83 ? -21.406 -2.194 8.357 1.00 58.72 83 LYS A O 1
ATOM 633 N N . GLY A 1 84 ? -21.441 -0.236 9.444 1.00 70.62 84 GLY A N 1
ATOM 634 C CA . GLY A 1 84 ? -20.130 -0.430 10.082 1.00 70.62 84 GLY A CA 1
ATOM 635 C C . GLY A 1 84 ? -18.948 -0.474 9.109 1.00 70.62 84 GLY A C 1
ATOM 636 O O . GLY A 1 84 ? -17.938 -1.116 9.395 1.00 70.62 84 GLY A O 1
ATOM 637 N N . VAL A 1 85 ? -19.064 0.193 7.959 1.00 78.19 85 VAL A N 1
ATOM 638 C CA . VAL A 1 85 ? -17.981 0.345 6.982 1.00 78.19 85 VAL A CA 1
ATOM 639 C C . VAL A 1 85 ? -17.883 1.813 6.558 1.00 78.19 85 VAL A C 1
ATOM 641 O O . VAL A 1 85 ? -18.899 2.452 6.297 1.00 78.19 85 VAL A O 1
ATOM 644 N N . ILE A 1 86 ? -16.664 2.343 6.466 1.00 81.25 86 ILE A N 1
ATOM 645 C CA . ILE A 1 86 ? -16.369 3.693 5.963 1.00 81.25 86 ILE A CA 1
ATOM 646 C C . ILE A 1 86 ? -15.385 3.635 4.802 1.00 81.25 86 ILE A C 1
ATOM 648 O O . ILE A 1 86 ? -14.669 2.651 4.632 1.00 81.25 86 ILE A O 1
ATOM 652 N N . ARG A 1 87 ? -15.333 4.703 4.009 1.00 84.38 87 ARG A N 1
ATOM 653 C CA . ARG A 1 87 ? -14.337 4.871 2.951 1.00 84.38 87 ARG A CA 1
ATOM 654 C C . ARG A 1 87 ? -13.097 5.559 3.525 1.00 84.38 87 ARG A C 1
ATOM 656 O O . ARG A 1 87 ? -13.226 6.570 4.204 1.00 84.38 87 ARG A O 1
ATOM 663 N N . ILE A 1 88 ? -11.923 5.007 3.247 1.00 87.69 88 ILE A N 1
ATOM 664 C CA . ILE A 1 88 ? -10.611 5.555 3.606 1.00 87.69 88 ILE A CA 1
ATOM 665 C C . ILE A 1 88 ? -9.737 5.639 2.357 1.00 87.69 88 ILE A C 1
ATOM 667 O O . ILE A 1 88 ? -9.981 4.930 1.377 1.00 87.69 88 ILE A O 1
ATOM 671 N N . THR A 1 89 ? -8.700 6.468 2.400 1.00 90.38 89 THR A N 1
ATOM 672 C CA . THR A 1 89 ? -7.748 6.586 1.293 1.00 90.38 89 THR A CA 1
ATOM 673 C C . THR A 1 89 ? -6.464 5.852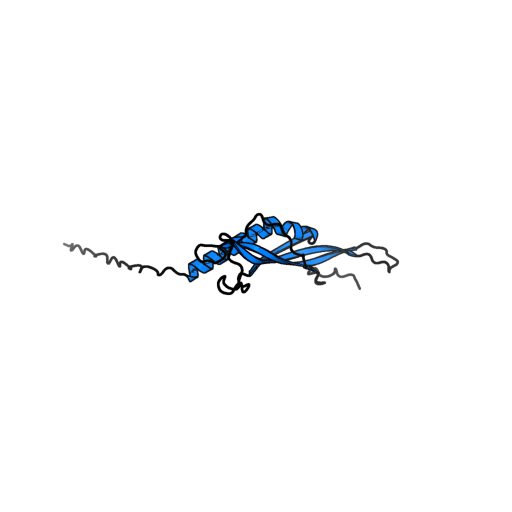 1.643 1.00 90.38 89 THR A C 1
ATOM 675 O O . THR A 1 89 ? -5.874 6.072 2.699 1.00 90.38 89 THR A O 1
ATOM 678 N N . VAL A 1 90 ? -6.038 4.958 0.755 1.00 92.06 90 VAL A N 1
ATOM 679 C CA . VAL A 1 90 ? -4.760 4.258 0.840 1.00 92.06 90 VAL A CA 1
ATOM 680 C C . VAL A 1 90 ? -3.828 4.757 -0.248 1.00 92.06 90 VAL A C 1
ATOM 682 O O . VAL A 1 90 ? -4.205 4.851 -1.415 1.00 92.06 90 VAL A O 1
ATOM 685 N N . GLU A 1 91 ? -2.599 5.064 0.139 1.00 93.19 91 GLU A N 1
ATOM 686 C CA . GLU A 1 91 ? -1.535 5.483 -0.762 1.00 93.19 91 GLU A CA 1
ATOM 687 C C . GLU A 1 91 ? -0.419 4.457 -0.708 1.00 93.19 91 GLU A C 1
ATOM 689 O O . GLU A 1 91 ? 0.235 4.299 0.319 1.00 93.19 91 GLU A O 1
ATOM 694 N N . GLY A 1 92 ? -0.215 3.738 -1.804 1.00 93.19 92 GLY A N 1
ATOM 695 C CA . GLY A 1 92 ? 0.865 2.771 -1.911 1.00 93.19 92 GLY A CA 1
ATOM 696 C C . GLY A 1 92 ? 1.978 3.273 -2.810 1.00 93.19 92 GLY A C 1
ATOM 697 O O . GLY A 1 92 ? 1.769 4.077 -3.722 1.00 93.19 92 GLY A O 1
ATOM 698 N N . TRP A 1 93 ? 3.175 2.767 -2.564 1.00 92.44 93 TRP A N 1
ATOM 699 C CA . TRP A 1 93 ? 4.344 3.014 -3.383 1.00 92.44 93 TRP A CA 1
ATOM 700 C C . TRP A 1 93 ? 5.174 1.742 -3.516 1.00 92.44 93 TRP A C 1
ATOM 702 O O . TRP A 1 93 ? 5.217 0.906 -2.617 1.00 92.44 93 TRP A O 1
ATOM 712 N N . ALA A 1 94 ? 5.857 1.619 -4.646 1.00 91.81 94 ALA A N 1
ATOM 713 C CA . ALA A 1 94 ? 6.875 0.608 -4.865 1.00 91.81 94 ALA A CA 1
ATOM 714 C C . ALA A 1 94 ? 8.034 1.230 -5.633 1.00 91.81 94 ALA A C 1
ATOM 716 O O . ALA A 1 94 ? 7.848 2.146 -6.435 1.00 91.81 94 ALA A O 1
ATOM 717 N N . SER A 1 95 ? 9.238 0.744 -5.381 1.00 90.00 95 SER A N 1
ATOM 718 C CA . SER A 1 95 ? 10.431 1.151 -6.099 1.00 90.00 95 SER A CA 1
ATOM 719 C C . SER A 1 95 ? 11.233 -0.067 -6.523 1.00 90.00 95 SER A C 1
ATOM 721 O O . SER A 1 95 ? 11.218 -1.114 -5.867 1.00 90.00 95 SER A O 1
ATOM 723 N N . GLY A 1 96 ? 11.894 0.048 -7.664 1.00 88.19 96 GLY A N 1
ATOM 724 C CA . GLY A 1 96 ? 12.537 -1.093 -8.280 1.00 88.19 96 GLY A CA 1
ATOM 725 C C . GLY A 1 96 ? 13.284 -0.736 -9.548 1.00 88.19 96 GLY A C 1
ATOM 726 O O . GLY A 1 96 ? 13.440 0.431 -9.902 1.00 88.19 96 GLY A O 1
ATOM 727 N N . MET A 1 97 ? 13.736 -1.772 -10.241 1.00 85.81 97 MET A N 1
ATOM 728 C CA . MET A 1 97 ? 14.386 -1.644 -11.537 1.00 85.81 97 MET A CA 1
ATOM 729 C C . MET A 1 97 ? 13.408 -2.019 -12.643 1.00 85.81 97 MET A C 1
ATOM 731 O O . MET A 1 97 ? 12.724 -3.042 -12.565 1.00 85.81 97 MET A O 1
ATOM 735 N N . SER A 1 98 ? 13.374 -1.210 -13.693 1.00 82.94 98 SER A N 1
ATOM 736 C CA . SER A 1 98 ? 12.708 -1.536 -14.951 1.00 82.94 98 SER A CA 1
ATOM 737 C C . SER A 1 98 ? 13.736 -1.574 -16.075 1.00 82.94 98 SER A C 1
ATOM 739 O O . SER A 1 98 ? 14.813 -0.988 -15.958 1.00 82.94 98 SER A O 1
ATOM 741 N N . VAL A 1 99 ? 13.428 -2.297 -17.149 1.00 75.75 99 VAL A N 1
ATOM 742 C CA . VAL A 1 99 ? 14.319 -2.410 -18.308 1.00 75.75 99 VAL A CA 1
ATOM 743 C C . VAL A 1 99 ? 13.677 -1.697 -19.480 1.00 75.75 99 VAL A C 1
ATOM 745 O O . VAL A 1 99 ? 12.662 -2.140 -20.014 1.00 75.75 99 VAL A O 1
ATOM 748 N N . MET A 1 100 ? 14.284 -0.580 -19.860 1.00 68.25 100 MET A N 1
ATOM 749 C CA . MET A 1 100 ? 13.870 0.228 -20.995 1.00 68.25 100 MET A CA 1
ATOM 750 C C . MET A 1 100 ? 14.662 -0.215 -22.223 1.00 68.25 100 MET A C 1
ATOM 752 O O . MET A 1 100 ? 15.887 -0.337 -22.187 1.00 68.25 100 MET A O 1
ATOM 756 N N . HIS A 1 101 ? 13.954 -0.465 -23.321 1.00 63.09 101 HIS A N 1
ATOM 757 C CA . HIS A 1 101 ? 14.593 -0.722 -24.606 1.00 63.09 101 HIS A CA 1
ATOM 758 C C . HIS A 1 101 ? 14.874 0.616 -25.285 1.00 63.09 101 HIS A C 1
ATOM 760 O O . HIS A 1 101 ? 13.966 1.248 -25.828 1.00 63.09 101 HIS A O 1
ATOM 766 N N . GLY A 1 102 ? 16.135 1.042 -25.262 1.00 59.50 102 GLY A N 1
ATOM 767 C CA . GLY A 1 102 ? 16.595 2.170 -26.059 1.00 59.50 102 GLY A CA 1
ATOM 768 C C . GLY A 1 102 ? 16.799 1.729 -27.506 1.00 59.50 102 GLY A C 1
ATOM 769 O O . GLY A 1 102 ? 17.607 0.840 -27.781 1.00 59.50 102 GLY A O 1
ATOM 770 N N . ARG A 1 103 ? 16.077 2.343 -28.449 1.00 57.09 103 ARG A N 1
ATOM 771 C CA . ARG A 1 103 ? 16.412 2.260 -29.878 1.00 57.09 103 ARG A CA 1
ATOM 772 C C . ARG A 1 103 ? 16.999 3.594 -30.309 1.00 57.09 103 ARG A C 1
ATOM 774 O O . ARG A 1 103 ? 16.287 4.592 -30.354 1.00 57.09 103 ARG A O 1
ATOM 781 N N . SER A 1 104 ? 18.289 3.602 -30.629 1.00 56.12 104 SER A N 1
ATOM 782 C CA . SER A 1 104 ? 18.918 4.742 -31.290 1.00 56.12 104 SER A CA 1
ATOM 783 C C . SER A 1 104 ? 18.878 4.531 -32.801 1.00 56.12 104 SER A C 1
ATOM 785 O O . SER A 1 104 ? 19.445 3.568 -33.317 1.00 56.12 104 SER A O 1
ATOM 787 N N . TYR A 1 105 ? 18.199 5.430 -33.514 1.00 57.12 105 TYR A N 1
ATOM 788 C CA . TYR A 1 105 ? 18.126 5.429 -34.981 1.00 57.12 105 TYR A CA 1
ATOM 789 C C . TYR A 1 105 ? 19.188 6.341 -35.630 1.00 57.12 105 TYR A C 1
ATOM 791 O O . TYR A 1 105 ? 19.108 6.617 -36.821 1.00 57.12 105 TYR A O 1
ATOM 799 N N . GLY A 1 106 ? 20.177 6.824 -34.863 1.00 50.72 106 GLY A N 1
ATOM 800 C CA . GLY A 1 106 ? 21.060 7.922 -35.282 1.00 50.72 106 GLY A CA 1
ATOM 801 C C . GLY A 1 106 ? 22.536 7.595 -35.533 1.00 50.72 106 GLY A C 1
ATOM 802 O O . GLY A 1 106 ? 23.284 8.508 -35.866 1.00 50.72 106 GLY A O 1
ATOM 803 N N . SER A 1 107 ? 23.004 6.353 -35.374 1.00 49.00 107 SER A N 1
ATOM 804 C CA . SER A 1 107 ? 24.424 6.017 -35.578 1.00 49.00 107 SER A CA 1
ATOM 805 C C . SER A 1 107 ? 24.621 4.762 -36.430 1.00 49.00 107 SER A C 1
ATOM 807 O O . SER A 1 107 ? 23.808 3.842 -36.420 1.00 49.00 107 SER A O 1
ATOM 809 N N . ARG A 1 108 ? 25.751 4.723 -37.155 1.00 51.28 108 ARG A N 1
ATOM 810 C CA . ARG A 1 108 ? 26.200 3.630 -38.051 1.00 51.28 108 ARG A CA 1
ATOM 811 C C . ARG A 1 108 ? 26.373 2.272 -37.338 1.00 51.28 108 ARG A C 1
ATOM 813 O O . ARG A 1 108 ? 26.608 1.262 -37.991 1.00 51.28 108 ARG A O 1
ATOM 820 N N . TRP A 1 109 ? 26.231 2.267 -36.012 1.00 46.28 109 TRP A N 1
ATOM 821 C CA . TRP A 1 109 ? 26.207 1.115 -35.122 1.00 46.28 109 TRP A CA 1
ATOM 822 C C . TRP A 1 109 ? 24.787 0.960 -34.570 1.00 46.28 109 TRP A C 1
ATOM 824 O O . TRP A 1 109 ? 24.463 1.470 -33.498 1.00 46.28 109 TRP A O 1
ATOM 834 N N . HIS A 1 110 ? 23.913 0.283 -35.316 1.00 44.47 110 HIS A N 1
ATOM 835 C CA . HIS A 1 110 ? 22.598 -0.110 -34.812 1.00 44.47 110 HIS A CA 1
ATOM 836 C C . HIS A 1 110 ? 22.765 -1.140 -33.689 1.00 44.47 110 HIS A C 1
ATOM 838 O O . HIS A 1 110 ? 22.836 -2.341 -33.931 1.00 44.47 110 HIS A O 1
ATOM 844 N N . GLY A 1 111 ? 22.852 -0.654 -32.452 1.00 48.22 111 GLY A N 1
ATOM 845 C CA . GLY A 1 111 ? 22.856 -1.466 -31.244 1.00 48.22 111 GLY A CA 1
ATOM 846 C C . GLY A 1 111 ? 21.601 -1.194 -30.426 1.00 48.22 111 GLY A C 1
ATOM 847 O O . GLY A 1 111 ? 21.366 -0.068 -29.992 1.00 48.22 111 GLY A O 1
ATOM 848 N N . SER A 1 112 ? 20.790 -2.225 -30.198 1.00 51.00 112 SER A N 1
ATOM 849 C CA . SER A 1 112 ? 19.819 -2.217 -29.106 1.00 51.00 112 SER A CA 1
ATOM 850 C C . SER A 1 112 ? 20.583 -2.327 -27.791 1.00 51.00 112 SER A C 1
ATOM 852 O O . SER A 1 112 ? 21.286 -3.318 -27.585 1.00 51.00 112 SER A O 1
ATOM 854 N N . TYR A 1 113 ? 20.444 -1.345 -26.905 1.00 58.88 113 TYR A N 1
ATOM 855 C CA . TYR A 1 113 ? 20.971 -1.437 -25.546 1.00 58.88 113 TYR A CA 1
ATOM 856 C C . TYR A 1 113 ? 19.817 -1.546 -24.544 1.00 58.88 113 TYR A C 1
ATOM 858 O O . TYR A 1 113 ? 18.748 -0.953 -24.717 1.00 58.88 113 TYR A O 1
ATOM 866 N N . LEU A 1 114 ? 20.024 -2.381 -23.524 1.00 59.41 114 LEU A N 1
ATOM 867 C CA . LEU A 1 114 ? 19.098 -2.560 -22.413 1.00 59.41 114 LEU A CA 1
ATOM 868 C C . LEU A 1 114 ? 19.552 -1.643 -21.285 1.00 59.41 114 LEU A C 1
ATOM 870 O O . LEU A 1 114 ? 20.515 -1.958 -20.589 1.00 59.41 114 LEU A O 1
ATOM 874 N N . ASP A 1 115 ? 18.845 -0.534 -21.097 1.00 68.38 115 ASP A N 1
ATOM 875 C CA . ASP A 1 115 ? 19.078 0.329 -19.947 1.00 68.38 115 ASP A CA 1
ATOM 876 C C . ASP A 1 115 ? 18.197 -0.132 -18.794 1.00 68.38 115 ASP A C 1
ATOM 878 O O . ASP A 1 115 ? 16.964 -0.165 -18.878 1.00 68.38 115 ASP A O 1
ATOM 882 N N . SER A 1 116 ? 18.841 -0.495 -17.689 1.00 73.25 116 SER A N 1
ATOM 883 C CA . SER A 1 116 ? 18.148 -0.709 -16.432 1.00 73.25 116 SER A CA 1
ATOM 884 C C . SER A 1 116 ? 18.033 0.615 -15.685 1.00 73.25 116 SER A C 1
ATOM 886 O O . SER A 1 116 ? 19.047 1.202 -15.307 1.00 73.25 116 SER A O 1
ATOM 888 N N . VAL A 1 117 ? 16.807 1.075 -15.455 1.00 77.88 117 VAL A N 1
ATOM 889 C CA . VAL A 1 117 ? 16.529 2.347 -14.780 1.00 77.88 117 VAL A CA 1
ATOM 890 C C . VAL A 1 117 ? 15.805 2.114 -13.466 1.00 77.88 117 VAL A C 1
ATOM 892 O O . VAL A 1 117 ? 14.972 1.211 -13.348 1.00 77.88 117 VAL A O 1
ATOM 895 N N . PHE A 1 118 ? 16.119 2.944 -12.472 1.00 83.06 118 PHE A N 1
ATOM 896 C CA . PHE A 1 118 ? 15.382 2.954 -11.219 1.00 83.06 118 PHE A CA 1
ATOM 897 C C . PHE A 1 118 ? 14.048 3.678 -11.413 1.00 83.06 118 PHE A C 1
ATOM 899 O O . PHE A 1 118 ? 13.993 4.815 -11.893 1.00 83.06 118 PHE A O 1
ATOM 906 N N . VAL A 1 119 ? 12.964 3.006 -11.043 1.00 85.75 119 VAL A N 1
ATOM 907 C CA . VAL A 1 119 ? 11.595 3.492 -11.208 1.00 85.75 119 VAL A CA 1
ATOM 908 C C . VAL A 1 119 ? 10.900 3.480 -9.857 1.00 85.75 119 VAL A C 1
ATOM 910 O O . VAL A 1 119 ? 10.945 2.489 -9.127 1.00 85.75 119 VAL A O 1
ATOM 913 N N . GLN A 1 120 ? 10.229 4.583 -9.538 1.00 89.56 120 GLN A N 1
ATOM 914 C CA . GLN A 1 120 ? 9.339 4.683 -8.392 1.00 89.56 120 GLN A CA 1
ATOM 915 C C . GLN A 1 120 ? 7.901 4.812 -8.890 1.00 89.56 120 GLN A C 1
ATOM 917 O O . GLN A 1 120 ? 7.571 5.720 -9.649 1.00 89.56 120 GLN A O 1
ATOM 922 N N . CYS A 1 121 ? 7.044 3.909 -8.437 1.00 90.38 121 CYS A N 1
ATOM 923 C CA . CYS A 1 121 ? 5.623 3.883 -8.736 1.00 90.38 121 CYS A CA 1
ATOM 924 C C . CYS A 1 121 ? 4.814 4.241 -7.488 1.00 90.38 121 CYS A C 1
ATOM 926 O O . CYS A 1 121 ? 5.173 3.858 -6.372 1.00 90.38 121 CYS A O 1
ATOM 928 N N . ARG A 1 122 ? 3.711 4.966 -7.670 1.00 92.50 122 ARG A N 1
ATOM 929 C CA . ARG A 1 122 ? 2.776 5.354 -6.609 1.00 92.50 122 ARG A CA 1
ATOM 930 C C . ARG A 1 122 ? 1.335 5.209 -7.082 1.00 92.50 122 ARG A C 1
ATOM 932 O O . ARG A 1 122 ? 1.052 5.362 -8.268 1.00 92.50 122 ARG A O 1
ATOM 939 N N . PHE A 1 123 ? 0.426 4.962 -6.148 1.00 92.88 123 PHE A N 1
ATOM 940 C CA . PHE A 1 123 ? -1.010 5.055 -6.387 1.00 92.88 123 PHE A CA 1
ATOM 941 C C . PHE A 1 123 ? -1.717 5.644 -5.172 1.00 92.88 123 PHE A C 1
ATOM 943 O O . PHE A 1 123 ? -1.202 5.615 -4.054 1.00 92.88 123 PHE A O 1
ATOM 950 N N . SER A 1 124 ? -2.927 6.135 -5.403 1.00 93.12 124 SER A N 1
ATOM 951 C CA . SER A 1 124 ? -3.864 6.521 -4.356 1.00 93.12 124 SER A CA 1
ATOM 952 C C . SER A 1 124 ? -5.225 5.927 -4.700 1.00 93.12 124 SER A C 1
ATOM 954 O O . SER A 1 124 ? -5.716 6.114 -5.814 1.00 93.12 124 SER A O 1
ATOM 956 N N . GLN A 1 125 ? -5.807 5.159 -3.779 1.00 91.50 125 GLN A N 1
ATOM 957 C CA . GLN A 1 125 ? -7.108 4.522 -3.962 1.00 91.50 125 GLN A CA 1
ATOM 958 C C . GLN A 1 125 ? -7.997 4.765 -2.752 1.00 91.50 125 GLN A C 1
ATOM 960 O O . GLN A 1 125 ? -7.562 4.657 -1.608 1.00 91.50 125 GLN A O 1
ATOM 965 N N . LYS A 1 126 ? -9.285 4.995 -3.007 1.00 90.12 126 LYS A N 1
ATOM 966 C CA . LYS A 1 126 ? -10.300 4.921 -1.961 1.00 90.12 126 LYS A CA 1
ATOM 967 C C . LYS A 1 126 ? -10.757 3.477 -1.784 1.00 90.12 126 LYS A C 1
ATOM 969 O O . LYS A 1 126 ? -11.253 2.865 -2.728 1.00 90.12 126 LYS A O 1
ATOM 974 N N . VAL A 1 127 ? -10.611 2.951 -0.577 1.00 89.12 127 VAL A N 1
ATOM 975 C CA . VAL A 1 127 ? -11.014 1.593 -0.191 1.00 89.12 127 VAL A CA 1
ATOM 976 C C . VAL A 1 127 ? -11.967 1.663 0.989 1.00 89.12 127 VAL A C 1
ATOM 978 O O . VAL A 1 127 ? -11.999 2.647 1.724 1.00 89.12 127 VAL A O 1
ATOM 981 N N . MET A 1 128 ? -12.778 0.630 1.176 1.00 87.38 128 MET A N 1
ATOM 982 C CA . MET A 1 128 ? -13.667 0.569 2.333 1.00 87.38 128 MET A CA 1
ATOM 983 C C . MET A 1 128 ? -13.011 -0.204 3.475 1.00 87.38 128 MET A C 1
ATOM 985 O O . MET A 1 128 ? -12.441 -1.279 3.273 1.00 87.38 128 MET A O 1
ATOM 989 N N . ALA A 1 129 ? -13.153 0.328 4.680 1.00 87.31 129 ALA A N 1
ATOM 990 C CA . ALA A 1 129 ? -12.651 -0.238 5.916 1.00 87.31 129 ALA A CA 1
ATOM 991 C C . ALA A 1 129 ? -13.787 -0.467 6.910 1.00 87.31 129 ALA A C 1
ATOM 993 O O . ALA A 1 129 ? -14.706 0.343 7.031 1.00 87.31 129 ALA A O 1
ATOM 994 N N . LYS A 1 130 ? -13.711 -1.578 7.641 1.00 87.44 130 LYS A N 1
ATOM 995 C CA . LYS A 1 130 ? -14.607 -1.877 8.756 1.00 87.44 130 LYS A CA 1
ATOM 996 C C . LYS A 1 130 ? -14.361 -0.897 9.893 1.00 87.44 130 LYS A C 1
ATOM 998 O O . LYS A 1 130 ? -13.213 -0.595 10.226 1.00 87.44 130 LYS A O 1
ATOM 1003 N N . VAL A 1 131 ? -15.451 -0.454 10.495 1.00 83.25 131 VAL A N 1
ATOM 1004 C CA . VAL A 1 131 ? -15.483 0.476 11.615 1.00 83.25 131 VAL A CA 1
ATOM 1005 C C . VAL A 1 131 ? -15.564 -0.312 12.917 1.00 83.25 131 VAL A C 1
ATOM 1007 O O . VAL A 1 131 ? -16.334 -1.266 13.029 1.00 83.25 131 VAL A O 1
ATOM 1010 N N . GLY A 1 132 ? -14.749 0.082 13.889 1.00 76.88 132 GLY A N 1
ATOM 1011 C CA . GLY A 1 132 ? -14.773 -0.455 15.244 1.00 76.88 132 GLY A CA 1
ATOM 1012 C C . GLY A 1 132 ? -15.916 0.099 16.088 1.00 76.88 132 GLY A C 1
ATOM 1013 O O . GLY A 1 132 ? -16.669 0.977 15.670 1.00 76.88 132 GLY A O 1
ATOM 1014 N N . LYS A 1 133 ? -15.997 -0.346 17.344 1.00 73.94 133 LYS A N 1
ATOM 1015 C CA . LYS A 1 133 ? -16.998 0.155 18.310 1.00 73.94 133 LYS A CA 1
ATOM 1016 C C . LYS A 1 133 ? -16.903 1.669 18.546 1.00 73.94 133 LYS A C 1
ATOM 1018 O O . LYS A 1 133 ? -17.895 2.298 18.885 1.00 73.94 133 LYS A O 1
ATOM 1023 N N . ASN A 1 134 ? -15.725 2.244 18.307 1.00 70.44 134 ASN A N 1
ATOM 1024 C CA . ASN A 1 134 ? -15.413 3.651 18.557 1.00 70.44 134 ASN A CA 1
ATOM 1025 C C . ASN A 1 134 ? -15.684 4.550 17.331 1.00 70.44 134 ASN A C 1
ATOM 1027 O O . ASN A 1 134 ? -15.202 5.678 17.287 1.00 70.44 134 ASN A O 1
ATOM 1031 N N . GLY A 1 135 ? -16.357 4.045 16.287 1.00 72.69 135 GLY A N 1
ATOM 1032 C CA . GLY A 1 135 ? -16.653 4.817 15.070 1.00 72.69 135 GLY A CA 1
ATOM 1033 C C . GLY A 1 135 ? -15.446 5.066 14.151 1.00 72.69 135 GLY A C 1
ATOM 1034 O O . GLY A 1 135 ? -15.588 5.689 13.104 1.00 72.69 135 G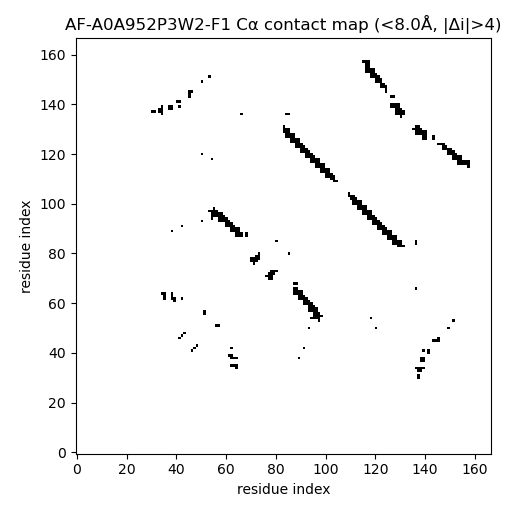LY A O 1
ATOM 1035 N N . LYS A 1 136 ? -14.262 4.551 14.506 1.00 81.69 136 LYS A N 1
ATOM 1036 C CA . LYS A 1 136 ? -13.005 4.688 13.748 1.00 81.69 136 LYS A CA 1
ATOM 1037 C C . LYS A 1 136 ? -12.707 3.440 12.898 1.00 81.69 136 LYS A C 1
ATOM 1039 O O . LYS A 1 136 ? -13.114 2.341 13.285 1.00 81.69 136 LYS A O 1
ATOM 1044 N N . PRO A 1 137 ? -11.972 3.563 11.777 1.00 84.12 137 PRO A N 1
ATOM 1045 C CA . PRO A 1 137 ? -11.599 2.413 10.953 1.00 84.12 137 PRO A CA 1
ATOM 1046 C C . PRO A 1 137 ? -10.644 1.468 11.697 1.00 84.12 137 PRO A C 1
ATOM 1048 O O . PRO A 1 137 ? -9.717 1.911 12.374 1.00 84.12 137 PRO A O 1
ATOM 1051 N N . GLU A 1 138 ? -10.841 0.159 11.552 1.00 86.25 138 GLU A N 1
ATOM 1052 C CA . GLU A 1 138 ? -9.980 -0.872 12.153 1.00 86.25 138 GLU A CA 1
ATOM 1053 C C . GLU A 1 138 ? -9.273 -1.762 11.131 1.00 86.25 138 GLU A C 1
ATOM 1055 O O . GLU A 1 138 ? -8.168 -2.228 11.398 1.00 86.25 138 GLU A O 1
ATOM 1060 N N . SER A 1 139 ? -9.919 -2.071 10.002 1.00 89.75 139 SER A N 1
ATOM 1061 C CA . SER A 1 139 ? -9.355 -2.989 9.003 1.00 89.75 139 SER A CA 1
ATOM 1062 C C . SER A 1 139 ? -9.928 -2.767 7.611 1.00 89.75 139 SER A C 1
ATOM 1064 O O . SER A 1 139 ? -11.115 -2.473 7.473 1.00 89.75 139 SER A O 1
ATOM 1066 N N . ILE A 1 140 ? -9.108 -2.947 6.579 1.00 89.44 140 ILE A 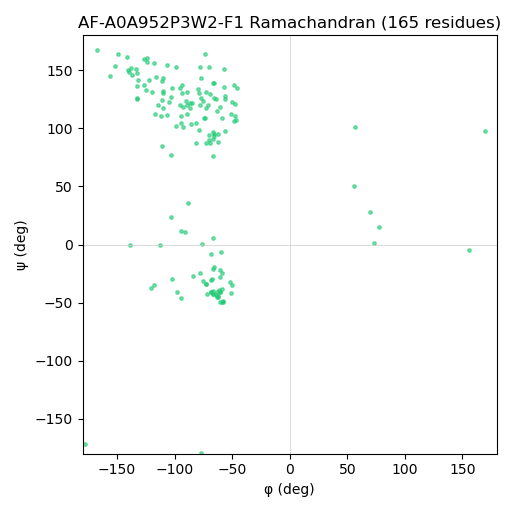N 1
ATOM 1067 C CA . ILE A 1 140 ? -9.527 -2.849 5.174 1.00 89.44 140 ILE A CA 1
ATOM 1068 C C . ILE A 1 140 ? -10.290 -4.110 4.750 1.00 89.44 140 ILE A C 1
ATOM 1070 O O . ILE A 1 140 ? -9.972 -5.225 5.167 1.00 89.44 140 ILE A O 1
ATOM 1074 N N . LEU A 1 141 ? -11.312 -3.954 3.907 1.00 88.56 141 LEU A N 1
ATOM 1075 C CA . LEU A 1 141 ? -11.988 -5.090 3.285 1.00 88.56 141 LEU A CA 1
ATOM 1076 C C . LEU A 1 141 ? -11.106 -5.715 2.191 1.00 88.56 141 LEU A C 1
ATOM 1078 O O . LEU A 1 141 ? -10.964 -5.165 1.102 1.00 88.56 141 LEU A O 1
ATOM 1082 N N . LEU A 1 142 ? -10.579 -6.911 2.460 1.00 86.19 142 LEU A N 1
ATOM 1083 C CA . LEU A 1 142 ? -9.647 -7.633 1.577 1.00 86.19 142 LEU A CA 1
ATOM 1084 C C . LEU A 1 142 ? -10.200 -7.972 0.182 1.00 86.19 14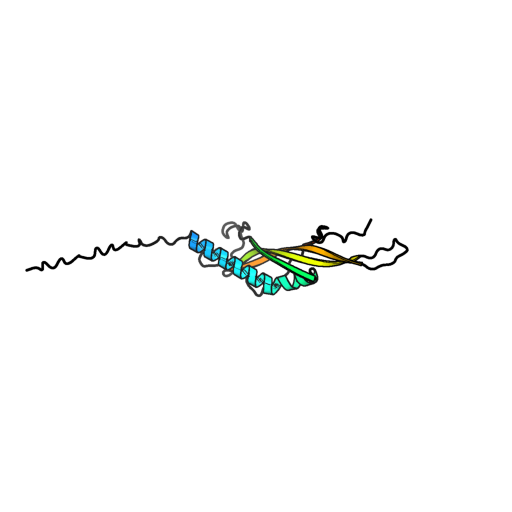2 LEU A C 1
ATOM 1086 O O . LEU A 1 142 ? -9.438 -8.075 -0.776 1.00 86.19 142 LEU A O 1
ATOM 1090 N N . ASN A 1 143 ? -11.518 -8.131 0.041 1.00 86.75 143 ASN A N 1
ATOM 1091 C CA . ASN A 1 143 ? -12.139 -8.531 -1.228 1.00 86.75 143 ASN A CA 1
ATOM 1092 C C . ASN A 1 143 ? -12.226 -7.397 -2.261 1.00 86.75 143 ASN A C 1
ATOM 1094 O O . ASN A 1 143 ? -12.747 -7.608 -3.353 1.00 86.75 143 ASN A O 1
ATOM 1098 N N . GLN A 1 144 ? -11.740 -6.199 -1.938 1.00 87.00 144 GLN A N 1
ATOM 1099 C CA . GLN A 1 144 ? -11.801 -5.070 -2.858 1.00 87.00 144 GLN A CA 1
ATOM 1100 C C . GLN A 1 144 ? -10.712 -5.155 -3.925 1.00 87.00 144 GLN A C 1
ATOM 1102 O O . GLN A 1 144 ? -9.543 -5.353 -3.578 1.00 87.00 144 GLN A O 1
ATOM 1107 N N . PRO A 1 145 ? -11.071 -4.993 -5.210 1.00 88.19 145 PRO A N 1
ATOM 1108 C CA . PRO A 1 145 ? -10.096 -4.988 -6.284 1.00 88.19 145 PRO A CA 1
ATOM 1109 C C . PRO A 1 145 ? -9.239 -3.719 -6.248 1.00 88.19 145 PRO A C 1
ATOM 1111 O O . PRO A 1 145 ? -9.671 -2.649 -5.805 1.00 88.19 145 PRO A O 1
ATOM 1114 N N . TYR A 1 146 ? -8.024 -3.844 -6.772 1.00 87.75 146 TYR A N 1
ATOM 1115 C CA . TYR A 1 146 ? -7.207 -2.694 -7.127 1.00 87.75 146 TYR A CA 1
ATOM 1116 C C . TYR A 1 146 ? -7.834 -1.982 -8.334 1.00 87.75 146 TYR A C 1
ATOM 1118 O O . TYR A 1 146 ? -8.190 -2.629 -9.318 1.00 87.75 146 TYR A O 1
ATOM 1126 N N . GLN A 1 147 ? -8.016 -0.666 -8.239 1.00 89.94 147 GLN A N 1
ATOM 1127 C CA . GLN A 1 147 ? -8.661 0.156 -9.275 1.00 89.94 147 GLN A CA 1
ATOM 1128 C C . GLN A 1 147 ? -7.952 1.498 -9.508 1.00 89.94 147 GLN A C 1
ATOM 1130 O O . GLN A 1 147 ? -8.407 2.300 -10.321 1.00 89.94 147 GLN A O 1
ATOM 1135 N N . ALA A 1 148 ? -6.870 1.781 -8.782 1.00 85.94 148 ALA A N 1
ATOM 1136 C CA . ALA A 1 148 ? -6.162 3.042 -8.934 1.00 85.94 148 ALA A CA 1
ATOM 1137 C C . ALA A 1 148 ? -5.272 3.067 -10.180 1.00 85.94 148 ALA A C 1
ATOM 1139 O O . ALA A 1 148 ? -4.759 2.047 -10.634 1.00 85.94 148 ALA A O 1
ATOM 1140 N N . LEU A 1 149 ? -5.056 4.274 -10.701 1.00 85.75 149 LEU A N 1
ATOM 1141 C CA . LEU A 1 149 ? -4.031 4.511 -11.707 1.00 85.75 149 LEU A CA 1
ATOM 1142 C C . LEU A 1 149 ? -2.653 4.452 -11.045 1.00 85.75 149 LEU A C 1
ATOM 1144 O O . LEU A 1 149 ? -2.411 5.095 -10.019 1.00 85.75 149 LEU A O 1
ATOM 1148 N N . LEU A 1 150 ? -1.752 3.688 -11.658 1.00 87.31 150 LEU A N 1
ATOM 1149 C CA . LEU A 1 150 ? -0.369 3.575 -11.228 1.00 87.31 150 LEU A CA 1
ATOM 1150 C C . LEU A 1 150 ? 0.471 4.658 -11.912 1.00 87.31 150 LEU A C 1
ATOM 1152 O O . LEU A 1 150 ? 0.677 4.624 -13.123 1.00 87.31 150 LEU A O 1
ATOM 1156 N N . ALA A 1 151 ? 0.972 5.613 -11.134 1.00 87.06 151 ALA A N 1
ATOM 1157 C CA . ALA A 1 151 ? 1.876 6.647 -11.619 1.00 87.06 151 ALA A CA 1
ATOM 1158 C C . ALA A 1 151 ? 3.324 6.213 -11.368 1.00 87.06 151 ALA A C 1
ATOM 1160 O O . ALA A 1 151 ? 3.760 6.156 -10.218 1.00 87.06 151 ALA A O 1
ATOM 1161 N N . CYS A 1 152 ? 4.066 5.907 -12.433 1.00 85.19 152 CYS A N 1
ATOM 1162 C CA . CYS A 1 152 ? 5.477 5.531 -12.360 1.00 85.19 152 CYS A CA 1
ATOM 1163 C C . CYS A 1 152 ? 6.361 6.633 -12.944 1.00 85.19 152 CYS A C 1
ATOM 1165 O O . CYS A 1 152 ? 6.128 7.097 -14.057 1.00 85.19 152 CYS A O 1
ATOM 1167 N N . ALA A 1 153 ? 7.395 7.019 -12.203 1.00 81.44 153 ALA A N 1
ATOM 1168 C CA . ALA A 1 153 ? 8.424 7.941 -12.654 1.00 81.44 153 ALA A CA 1
ATOM 1169 C C . ALA A 1 153 ? 9.787 7.244 -12.609 1.00 81.44 153 ALA A C 1
ATOM 1171 O O . ALA A 1 153 ? 10.154 6.629 -11.605 1.00 81.44 153 ALA A O 1
ATOM 1172 N N . SER A 1 154 ? 10.541 7.342 -13.701 1.00 71.69 154 SER A N 1
ATOM 1173 C CA . SER A 1 154 ? 11.940 6.927 -13.748 1.00 71.69 154 SER A CA 1
ATOM 1174 C C . SER A 1 154 ? 12.829 8.107 -13.376 1.00 71.69 154 SER A C 1
ATOM 1176 O O . SER A 1 154 ? 12.781 9.148 -14.034 1.00 71.69 154 SER A O 1
ATOM 1178 N N . GLY A 1 155 ? 13.667 7.946 -12.357 1.00 58.34 155 GLY A N 1
ATOM 1179 C CA . GLY A 1 155 ? 14.802 8.842 -12.171 1.00 58.34 155 GLY A CA 1
ATOM 1180 C C . GLY A 1 155 ? 15.914 8.407 -13.120 1.00 58.34 155 GLY A C 1
ATOM 1181 O O . GLY A 1 155 ? 16.245 7.227 -13.169 1.00 58.34 155 GLY A O 1
ATOM 1182 N N . SER A 1 156 ? 16.551 9.331 -13.836 1.00 50.41 156 SER A N 1
ATOM 1183 C CA . SER A 1 156 ? 17.785 9.058 -14.599 1.00 50.41 156 SER A CA 1
ATOM 1184 C C . SER A 1 156 ? 18.992 8.716 -13.703 1.00 50.41 156 SER A C 1
ATOM 1186 O O . SER A 1 156 ? 20.113 8.556 -14.186 1.00 50.41 156 SER A O 1
ATOM 1188 N N . TYR A 1 157 ? 18.772 8.588 -12.392 1.00 46.44 157 TYR A N 1
ATOM 1189 C CA . TYR A 1 157 ? 19.766 8.209 -11.406 1.00 46.44 157 TYR A CA 1
ATOM 1190 C C . TYR A 1 157 ? 19.935 6.684 -11.402 1.00 46.44 157 TYR A C 1
ATOM 1192 O O . TYR A 1 157 ? 19.272 5.961 -10.660 1.00 46.44 157 TYR A O 1
ATOM 1200 N N . SER A 1 158 ? 20.816 6.185 -12.270 1.00 44.00 158 SER A N 1
ATOM 1201 C CA . SER A 1 158 ? 21.378 4.845 -12.110 1.00 44.00 158 SER A CA 1
ATOM 1202 C C . SER A 1 158 ? 22.378 4.892 -10.946 1.00 44.00 158 SER A C 1
ATOM 1204 O O . SER A 1 158 ? 23.367 5.618 -11.050 1.00 44.00 158 SER A O 1
ATOM 1206 N N . PRO A 1 159 ? 22.172 4.147 -9.844 1.00 45.28 159 PRO A N 1
ATOM 1207 C CA . PRO A 1 159 ? 23.159 4.048 -8.765 1.00 45.28 159 PRO A CA 1
ATOM 1208 C C . PRO A 1 159 ? 24.423 3.287 -9.198 1.00 45.28 159 PRO A C 1
ATOM 1210 O O . PRO A 1 159 ? 25.408 3.255 -8.463 1.00 45.28 159 PRO A O 1
ATOM 1213 N N . TYR A 1 160 ? 24.412 2.678 -10.387 1.00 45.16 160 TYR A N 1
ATOM 1214 C CA . TYR A 1 160 ? 25.580 2.037 -10.967 1.00 45.16 160 TYR A CA 1
ATOM 1215 C C . TYR A 1 160 ? 26.393 3.075 -11.743 1.00 45.16 160 TYR A C 1
ATOM 1217 O O . TYR A 1 160 ? 25.851 3.683 -12.677 1.00 45.16 160 TYR A O 1
ATOM 1225 N N . PRO A 1 161 ? 27.677 3.291 -11.395 1.00 44.06 161 PRO A N 1
ATOM 1226 C CA . PRO A 1 161 ? 28.538 4.162 -12.175 1.00 44.06 161 PRO A CA 1
ATOM 1227 C C . PRO A 1 161 ? 28.544 3.652 -13.614 1.00 44.06 161 PRO A C 1
ATOM 1229 O O . PRO A 1 161 ? 28.783 2.466 -13.851 1.00 44.06 161 PRO A O 1
ATOM 1232 N N . ARG A 1 162 ? 28.266 4.543 -14.575 1.00 47.81 162 ARG A N 1
ATOM 1233 C CA . ARG A 1 162 ? 28.500 4.257 -15.994 1.00 47.81 162 ARG A CA 1
ATOM 1234 C C . ARG A 1 162 ? 29.910 3.685 -16.100 1.00 47.81 162 ARG A C 1
ATOM 1236 O O . ARG A 1 162 ? 30.863 4.319 -15.644 1.00 47.81 162 ARG A O 1
ATOM 1243 N N . SER A 1 163 ? 30.031 2.468 -16.624 1.00 44.34 163 SER A N 1
ATOM 1244 C CA . SER A 1 163 ? 31.322 1.820 -16.833 1.00 44.34 163 SER A CA 1
ATOM 1245 C C . SER A 1 163 ? 32.243 2.792 -17.572 1.00 44.34 163 SER A C 1
ATOM 1247 O O . SER A 1 163 ? 31.883 3.285 -18.643 1.00 44.34 163 SER A O 1
ATOM 1249 N N . ARG A 1 164 ? 33.398 3.101 -16.966 1.00 43.03 164 ARG A N 1
ATOM 1250 C CA . ARG A 1 164 ? 34.471 3.919 -17.553 1.00 43.03 164 ARG A CA 1
ATOM 1251 C C . ARG A 1 164 ? 34.743 3.420 -18.975 1.00 43.03 164 ARG A C 1
ATOM 1253 O O . ARG A 1 164 ? 35.230 2.307 -19.133 1.00 43.03 164 ARG A O 1
ATOM 1260 N N . GLY A 1 165 ? 34.393 4.211 -19.985 1.00 39.25 165 GLY A N 1
ATOM 1261 C CA . GLY A 1 165 ? 34.575 3.826 -21.389 1.00 39.25 165 GLY A CA 1
ATOM 1262 C C . GLY A 1 165 ? 33.650 4.503 -22.402 1.00 39.25 165 GLY A C 1
ATOM 1263 O O . GLY A 1 165 ? 33.831 4.289 -23.592 1.00 39.25 165 GLY A O 1
ATOM 1264 N N . GLN A 1 166 ? 32.681 5.317 -21.973 1.00 46.19 166 GLN A N 1
ATOM 1265 C CA . GLN A 1 166 ? 31.907 6.181 -22.873 1.00 46.19 166 GLN A CA 1
ATOM 1266 C C . GLN A 1 166 ? 32.394 7.632 -22.765 1.00 46.19 166 GLN A C 1
ATOM 1268 O O . GLN A 1 166 ? 31.764 8.447 -22.091 1.00 46.19 166 GLN A O 1
ATOM 1273 N N . TYR A 1 167 ? 33.534 7.922 -23.390 1.00 41.69 167 TYR A N 1
ATOM 1274 C CA . TYR A 1 167 ? 33.948 9.265 -23.803 1.00 41.69 167 TYR A CA 1
ATOM 1275 C C . TYR A 1 167 ? 34.501 9.172 -25.220 1.00 41.69 167 TYR A C 1
ATOM 1277 O O . TYR A 1 167 ? 35.262 8.210 -25.468 1.00 41.69 167 TYR A O 1
#

Sequence (167 aa):
MKKTLVVLGLMLSQVAVGASPKNSFAEESARKQKLQRSADAWLEAKALPYFSGSLRSLHSYGISVKENEFVLPPDLGGPVPNKGVIRITVEGWASGMSVMHGRSYGSRWHGSYLDSVFVQCRFSQKVMAKVGKNGKPESILLNQPYQALLACASGSYSPYPRSRGQY

Foldseek 3Di:
DDDDDDPPDDPPPPPPPPDDDPPVVVVVVVLLVLAQVQLVVLCVLAVVVVVCVFAVFWDDKGKDKAQPPPQPPVVRVGDDQPPQKDKTKMKMKTKHWDWDFDADPDDPDRDTDTDIFIKMKMWMDIFMFGHDPVRGGRHTDNPDHDDTDIDMDTDPDDVDPDPPDDD

Nearest PDB structures (foldseek):
  6yfp-assembly1_AA  TM=3.223E-01  e=5.336E-01  Leviviridae sp.

pLDDT: mean 72.17, std 18.9, range [38.34, 94.56]

Mean predicted aligned error: 14.75 Å

Secondary structure (DSSP, 8-state):
-----------------------HHHHHHHHHHHHHHHHHHHIIIIIHHHHTTT-SEEEEEEEEEE-------GGGTPPP-GGGEEEEEEEEEEEEEEEEEE---SSSS---EEEEEEEEEEEEEEEEEEE-TTSSEEEE-TTPPP----EEEEES--SSPPPTT--